Protein AF-A0A2H3A996-F1 (afdb_monomer_lite)

Sequence (74 aa):
MRKVMKIFLEDVLRDACTYVEYRNAKTVTVEDVLHSLRRRGRTLYGFDQDTWTEQKPHRRQDGRKRPYRADRIY

Foldseek 3Di:
DVVVVVVVVVQLVVQLVVVCVVVVHPDRDPVSSQVSCVVVVNHDPCSDPVNPPPPPPPPPPPDPDDPPDPDDDD

Secondary structure (DSSP, 8-state):
-HHHHHHHHHHHHHHHHHHHHHTT-SS--HHHHHHHHHHTT---TT-SGGG-----------------------

Radius of gyration: 25.5 Å; chains: 1; bounding box: 32×59×66 Å

Structure (mmCIF, N/CA/C/O backbone):
data_AF-A0A2H3A996-F1
#
_entry.id   AF-A0A2H3A996-F1
#
loop_
_atom_site.group_PDB
_atom_site.id
_atom_site.type_symbol
_atom_site.label_atom_id
_atom_site.label_alt_id
_atom_site.label_comp_id
_atom_site.label_asym_id
_atom_site.label_entity_id
_atom_site.label_seq_id
_atom_site.pdbx_PDB_ins_code
_atom_site.Cartn_x
_atom_site.Cartn_y
_atom_site.Cartn_z
_atom_site.occupancy
_atom_site.B_iso_or_equiv
_atom_site.auth_seq_id
_atom_site.auth_comp_id
_atom_site.auth_asym_id
_atom_site.auth_atom_id
_atom_site.pdbx_PDB_model_num
ATOM 1 N N . MET A 1 1 ? 17.638 9.181 -11.003 1.00 73.75 1 MET A N 1
ATOM 2 C CA . MET A 1 1 ? 17.118 7.971 -10.316 1.00 73.75 1 MET A CA 1
ATOM 3 C C . MET A 1 1 ? 15.890 8.185 -9.419 1.00 73.75 1 MET A C 1
ATOM 5 O O . MET A 1 1 ? 15.051 7.296 -9.393 1.00 73.75 1 MET A O 1
ATOM 9 N N . ARG A 1 2 ? 15.714 9.321 -8.713 1.00 86.50 2 ARG A N 1
ATOM 10 C CA . ARG A 1 2 ? 14.598 9.503 -7.744 1.00 86.50 2 ARG A CA 1
ATOM 11 C C . ARG A 1 2 ? 13.181 9.346 -8.323 1.00 86.50 2 ARG A C 1
ATOM 13 O O . ARG A 1 2 ? 12.290 8.873 -7.628 1.00 86.50 2 ARG A O 1
ATOM 20 N N . LYS A 1 3 ? 12.977 9.703 -9.595 1.00 93.12 3 LYS A N 1
ATOM 21 C CA . LYS A 1 3 ? 11.663 9.640 -10.262 1.00 93.12 3 LYS A CA 1
ATOM 22 C C . LYS A 1 3 ? 11.094 8.216 -10.330 1.00 93.12 3 LYS A C 1
ATOM 24 O O . LYS A 1 3 ? 9.910 8.033 -10.094 1.00 93.12 3 LYS A O 1
ATOM 29 N N . VAL A 1 4 ? 11.942 7.218 -10.591 1.00 93.38 4 VAL A N 1
ATOM 30 C CA . VAL A 1 4 ? 11.519 5.812 -10.721 1.00 93.38 4 VAL A CA 1
ATOM 31 C C . VAL A 1 4 ? 11.054 5.252 -9.377 1.00 93.38 4 VAL A C 1
ATOM 33 O O . VAL A 1 4 ? 10.006 4.622 -9.310 1.00 93.38 4 VAL A O 1
ATOM 36 N N . MET A 1 5 ? 11.787 5.540 -8.296 1.00 93.56 5 MET A N 1
ATOM 37 C CA . MET A 1 5 ? 11.395 5.120 -6.944 1.00 93.56 5 MET A CA 1
ATOM 38 C C . MET A 1 5 ? 10.083 5.770 -6.500 1.00 93.56 5 MET A C 1
ATOM 40 O O . MET A 1 5 ? 9.260 5.109 -5.876 1.00 93.56 5 MET A O 1
ATOM 44 N N . LYS A 1 6 ? 9.874 7.046 -6.848 1.00 94.19 6 LYS A N 1
ATOM 45 C CA . LYS A 1 6 ? 8.628 7.751 -6.533 1.00 94.19 6 LYS A CA 1
ATOM 46 C C . LYS A 1 6 ? 7.425 7.100 -7.221 1.00 94.19 6 LYS A C 1
ATOM 48 O O . LYS A 1 6 ? 6.465 6.768 -6.541 1.00 94.19 6 LYS A O 1
ATOM 53 N N . ILE A 1 7 ? 7.521 6.853 -8.529 1.00 94.75 7 ILE A N 1
ATOM 54 C CA . ILE A 1 7 ? 6.454 6.195 -9.302 1.00 94.75 7 ILE A CA 1
ATOM 55 C C . ILE A 1 7 ? 6.180 4.792 -8.752 1.00 94.75 7 ILE A C 1
ATOM 57 O O . ILE A 1 7 ? 5.034 4.424 -8.521 1.00 94.75 7 ILE A O 1
ATOM 61 N N . PHE A 1 8 ? 7.239 4.024 -8.476 1.00 92.31 8 PHE A N 1
ATOM 62 C CA . PHE A 1 8 ? 7.096 2.688 -7.908 1.00 92.31 8 PHE A CA 1
ATOM 63 C C . PHE A 1 8 ? 6.292 2.706 -6.602 1.00 92.31 8 PHE A C 1
ATOM 65 O O . PHE A 1 8 ? 5.370 1.903 -6.458 1.00 92.31 8 PHE A O 1
ATOM 72 N N . LEU A 1 9 ? 6.616 3.623 -5.686 1.00 93.88 9 LEU A N 1
ATOM 73 C CA . LEU A 1 9 ? 5.936 3.741 -4.400 1.00 93.88 9 LEU A CA 1
ATOM 74 C C . LEU A 1 9 ? 4.487 4.223 -4.547 1.00 93.88 9 LEU A C 1
ATOM 76 O O . LEU A 1 9 ? 3.610 3.680 -3.884 1.00 93.88 9 LEU A O 1
ATOM 80 N N . GLU A 1 10 ? 4.228 5.201 -5.419 1.00 96.00 10 GLU A N 1
ATOM 81 C CA . GLU A 1 10 ? 2.871 5.696 -5.697 1.00 96.00 10 GLU A CA 1
ATOM 82 C C . GLU A 1 10 ? 1.948 4.572 -6.176 1.00 96.00 10 GLU A C 1
ATOM 84 O O . GLU A 1 10 ? 0.820 4.446 -5.699 1.00 96.00 10 GLU A O 1
ATOM 89 N N . ASP A 1 11 ? 2.445 3.713 -7.061 1.00 94.81 11 ASP A N 1
ATOM 90 C CA . ASP A 1 11 ? 1.674 2.581 -7.558 1.00 94.81 11 ASP A CA 1
ATOM 91 C C . ASP A 1 11 ? 1.445 1.503 -6.481 1.00 94.81 11 ASP A C 1
ATOM 93 O O . ASP A 1 11 ? 0.341 0.975 -6.377 1.00 94.81 11 ASP A O 1
ATOM 97 N N . VAL A 1 12 ? 2.458 1.182 -5.655 1.00 95.12 12 VAL A N 1
ATOM 98 C CA . VAL A 1 12 ? 2.296 0.215 -4.546 1.00 95.12 12 VAL A CA 1
ATOM 99 C C . VAL A 1 12 ? 1.278 0.721 -3.527 1.00 95.12 12 VAL A C 1
ATOM 101 O O . VAL A 1 12 ? 0.448 -0.054 -3.062 1.00 95.12 12 VAL A O 1
ATOM 104 N N . LEU A 1 13 ? 1.320 2.010 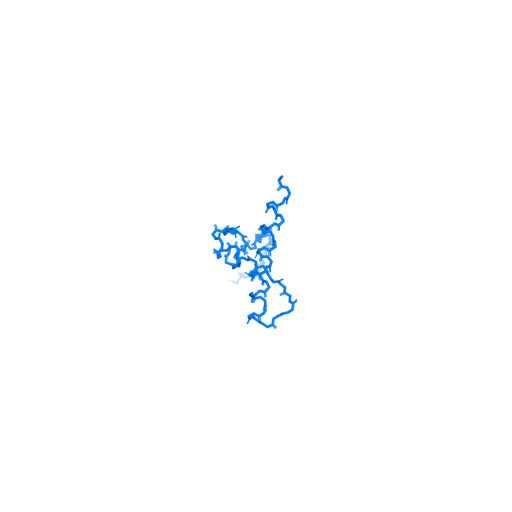-3.182 1.00 95.38 13 LEU A N 1
ATOM 105 C CA . LEU A 1 13 ? 0.387 2.587 -2.216 1.00 95.38 13 LEU A CA 1
ATOM 106 C C . LEU A 1 13 ? -1.044 2.637 -2.758 1.00 95.38 13 LEU A C 1
ATOM 108 O O . LEU A 1 13 ? -1.978 2.437 -1.989 1.00 95.38 13 LEU A O 1
ATOM 112 N N . ARG A 1 14 ? -1.231 2.857 -4.065 1.00 96.00 14 ARG A N 1
ATOM 113 C CA . ARG A 1 14 ? -2.559 2.805 -4.691 1.00 96.00 14 ARG A CA 1
ATOM 114 C C . ARG A 1 14 ? -3.183 1.418 -4.557 1.00 96.00 14 ARG A C 1
ATOM 116 O O . ARG A 1 14 ? -4.321 1.322 -4.111 1.00 96.00 14 ARG A O 1
ATOM 123 N N . ASP A 1 15 ? -2.425 0.373 -4.888 1.00 95.62 15 ASP A N 1
ATOM 124 C CA . ASP A 1 15 ? -2.877 -1.012 -4.724 1.00 95.62 15 ASP A CA 1
ATOM 125 C C . ASP A 1 15 ? -3.147 -1.334 -3.242 1.00 95.62 15 ASP A C 1
ATOM 127 O O . ASP A 1 15 ? -4.188 -1.904 -2.915 1.00 95.62 15 ASP A O 1
ATOM 131 N N . ALA A 1 16 ? -2.269 -0.899 -2.330 1.00 96.19 16 ALA A N 1
ATOM 132 C CA . ALA A 1 16 ? -2.424 -1.161 -0.899 1.00 96.19 16 ALA A CA 1
ATOM 133 C C . ALA A 1 16 ? -3.686 -0.498 -0.331 1.00 96.19 16 ALA A C 1
ATOM 135 O O . ALA A 1 16 ? -4.426 -1.135 0.417 1.00 96.19 16 ALA A O 1
ATOM 136 N N . CYS A 1 17 ? -3.981 0.745 -0.724 1.00 96.44 17 CYS A N 1
ATOM 137 C CA . CYS A 1 17 ? -5.222 1.416 -0.341 1.00 96.44 17 CYS A CA 1
ATOM 138 C C . CYS A 1 17 ? -6.458 0.686 -0.879 1.00 96.44 17 CYS A C 1
ATOM 140 O O . CYS A 1 17 ? -7.431 0.550 -0.147 1.00 96.44 17 CYS A O 1
ATOM 142 N N . THR A 1 18 ? -6.415 0.143 -2.101 1.00 96.44 18 THR A N 1
ATOM 143 C CA . THR A 1 18 ? -7.522 -0.670 -2.635 1.00 96.44 18 THR A CA 1
ATOM 144 C C . THR A 1 18 ? -7.786 -1.913 -1.778 1.00 96.44 18 THR A C 1
ATOM 146 O O . THR A 1 18 ? -8.944 -2.239 -1.519 1.00 96.44 18 THR A O 1
ATOM 149 N N . TYR A 1 19 ? -6.746 -2.593 -1.283 1.00 96.06 19 TYR A N 1
ATOM 150 C CA . TYR A 1 19 ? -6.922 -3.737 -0.376 1.00 96.06 19 TYR A CA 1
ATOM 151 C C . TYR A 1 19 ? -7.471 -3.328 0.997 1.00 96.06 19 TYR A C 1
ATOM 153 O O . TYR A 1 19 ? -8.319 -4.028 1.552 1.00 96.06 19 TYR A O 1
ATOM 161 N N . VAL A 1 20 ? -7.055 -2.170 1.513 1.00 97.75 20 VAL A N 1
ATOM 162 C CA . VAL A 1 20 ? -7.578 -1.598 2.765 1.00 97.75 20 VAL A CA 1
ATOM 163 C C . VAL A 1 20 ? -9.054 -1.209 2.648 1.00 97.75 20 VAL A C 1
ATOM 165 O O . VAL A 1 20 ? -9.843 -1.475 3.559 1.00 97.75 20 VAL A O 1
ATOM 168 N N . GLU A 1 21 ? -9.448 -0.619 1.522 1.00 96.62 21 GLU A N 1
ATOM 169 C CA . GLU A 1 21 ? -10.843 -0.286 1.227 1.00 96.62 21 GLU A CA 1
ATOM 170 C C . GLU A 1 21 ? -11.690 -1.552 1.064 1.00 96.62 21 GLU A C 1
ATOM 172 O O . GLU A 1 21 ? -12.772 -1.639 1.641 1.00 96.62 21 GLU A O 1
ATOM 177 N N . TYR A 1 22 ? -11.172 -2.575 0.374 1.00 95.56 22 TYR A N 1
ATOM 178 C CA . TYR A 1 22 ? -11.848 -3.868 0.215 1.00 95.56 22 TYR A CA 1
ATOM 179 C C . TYR A 1 22 ? -12.185 -4.529 1.561 1.00 95.56 22 TYR A C 1
ATOM 181 O O . TYR A 1 22 ? -13.254 -5.118 1.720 1.00 95.56 22 TYR A O 1
ATOM 189 N N . ARG A 1 23 ? -11.304 -4.393 2.559 1.00 95.69 23 ARG A N 1
ATOM 190 C CA . ARG A 1 23 ? -11.526 -4.902 3.924 1.00 95.69 23 ARG A CA 1
ATOM 191 C C . ARG A 1 23 ? -12.259 -3.922 4.854 1.00 95.69 23 ARG A C 1
ATOM 193 O O . ARG A 1 23 ? -12.383 -4.221 6.040 1.00 95.69 23 ARG A O 1
ATOM 200 N N . ASN A 1 24 ? -12.733 -2.773 4.356 1.00 95.62 24 ASN A N 1
ATOM 201 C CA . ASN A 1 24 ? -13.385 -1.706 5.134 1.00 95.62 24 ASN A CA 1
ATOM 202 C C . ASN A 1 24 ? -12.570 -1.230 6.359 1.00 95.62 24 ASN A C 1
ATOM 204 O O . ASN A 1 24 ? -13.125 -0.971 7.431 1.00 95.62 24 ASN A O 1
ATOM 208 N N . ALA A 1 25 ? -11.246 -1.114 6.223 1.00 95.81 25 ALA A N 1
ATOM 209 C CA . ALA A 1 25 ? -10.362 -0.650 7.293 1.00 95.81 25 ALA A CA 1
ATOM 210 C C . ALA A 1 25 ? -9.864 0.785 7.055 1.00 95.81 25 ALA A C 1
ATOM 212 O O . ALA A 1 25 ? -9.913 1.315 5.952 1.00 95.81 25 ALA A O 1
ATOM 213 N N . LYS A 1 26 ? -9.361 1.424 8.118 1.00 95.31 26 LYS A N 1
ATOM 214 C CA . LYS A 1 26 ? -8.702 2.746 8.054 1.00 95.31 26 LYS A CA 1
ATOM 215 C C . LYS A 1 26 ? -7.177 2.661 8.135 1.00 95.31 26 LYS A C 1
ATOM 217 O O . LYS A 1 26 ? -6.496 3.673 8.000 1.00 95.31 26 LYS A O 1
ATOM 222 N N . THR A 1 27 ? -6.654 1.466 8.394 1.00 95.56 27 THR A N 1
ATOM 223 C CA . THR A 1 27 ? -5.240 1.225 8.673 1.00 95.56 27 THR A CA 1
ATOM 224 C C . THR A 1 27 ? -4.698 0.239 7.658 1.00 95.56 27 THR A C 1
ATOM 226 O O . THR A 1 27 ? -5.269 -0.834 7.479 1.00 95.56 27 THR A O 1
ATOM 229 N N . VAL A 1 28 ? -3.580 0.603 7.034 1.00 95.56 28 VAL A N 1
ATOM 230 C CA . VAL A 1 28 ? -2.823 -0.288 6.155 1.00 95.56 28 VAL A CA 1
ATOM 231 C C . VAL A 1 28 ? -2.081 -1.310 7.008 1.00 95.56 28 VAL A C 1
ATOM 233 O O . VAL A 1 28 ? -1.337 -0.942 7.919 1.00 95.56 28 V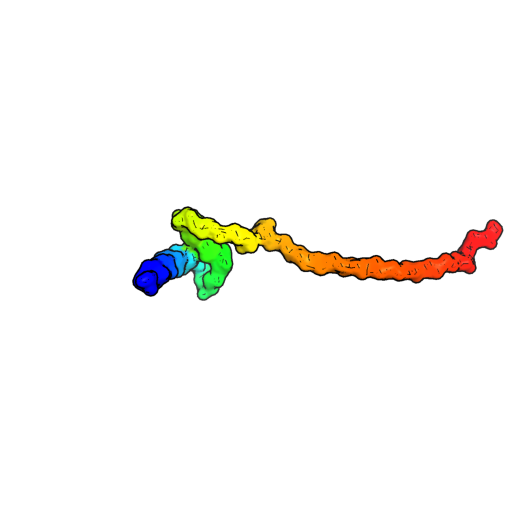AL A O 1
ATOM 236 N N . THR A 1 29 ? -2.273 -2.590 6.708 1.00 94.06 29 THR A N 1
ATOM 237 C CA . THR A 1 29 ? -1.549 -3.697 7.336 1.00 94.06 29 THR A CA 1
ATOM 238 C C . THR A 1 29 ? -0.431 -4.216 6.429 1.00 94.06 29 THR A C 1
ATOM 240 O O . THR A 1 29 ? -0.374 -3.916 5.236 1.00 94.06 29 THR A O 1
ATOM 243 N N . VAL A 1 30 ? 0.482 -5.012 6.9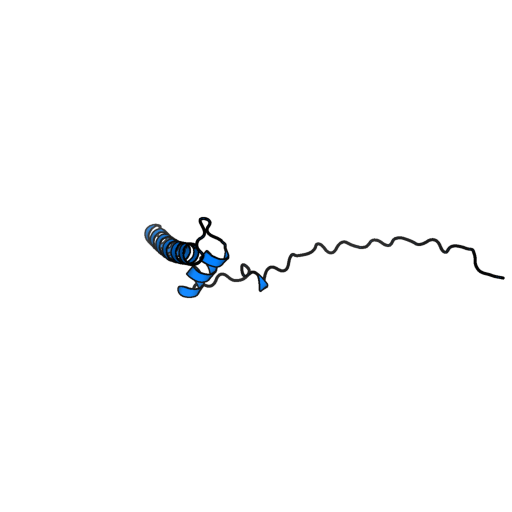96 1.00 93.19 30 VAL A N 1
ATOM 244 C CA . VAL A 1 30 ? 1.577 -5.652 6.239 1.00 93.19 30 VAL A CA 1
ATOM 245 C C . VAL A 1 30 ? 1.027 -6.544 5.124 1.00 93.19 30 VAL A C 1
ATOM 247 O O . VAL A 1 30 ? 1.585 -6.585 4.032 1.00 93.19 30 VAL A O 1
ATOM 250 N N . GLU A 1 31 ? -0.099 -7.204 5.380 1.00 93.44 31 GLU A N 1
ATOM 251 C CA . GLU A 1 31 ? -0.788 -8.066 4.426 1.00 93.44 31 GLU A CA 1
ATOM 252 C C . GLU A 1 31 ? -1.223 -7.297 3.164 1.00 93.44 31 GLU A C 1
ATOM 254 O O . GLU A 1 31 ? -0.960 -7.739 2.046 1.00 93.44 31 GLU A O 1
ATOM 259 N N . ASP A 1 32 ? -1.797 -6.101 3.324 1.00 94.00 32 ASP A N 1
ATOM 260 C CA . ASP A 1 32 ? -2.263 -5.272 2.203 1.00 94.00 32 ASP A CA 1
ATOM 261 C C . ASP A 1 32 ? -1.087 -4.846 1.296 1.00 94.00 32 ASP A C 1
ATOM 263 O O . ASP A 1 32 ? -1.189 -4.816 0.064 1.00 94.00 32 ASP A O 1
ATOM 267 N N . VAL A 1 33 ? 0.079 -4.583 1.898 1.00 94.38 33 VAL A N 1
ATOM 268 C CA . VAL A 1 33 ? 1.322 -4.276 1.172 1.00 94.38 33 VAL A CA 1
ATOM 269 C C . VAL A 1 33 ? 1.882 -5.521 0.479 1.00 94.38 33 VAL A C 1
ATOM 271 O O . VAL A 1 33 ? 2.292 -5.441 -0.681 1.00 94.38 33 VAL A O 1
ATOM 274 N N . LEU A 1 34 ? 1.880 -6.678 1.146 1.00 94.19 34 LEU A N 1
ATOM 275 C CA . LEU A 1 34 ? 2.343 -7.942 0.568 1.00 94.19 34 LEU A CA 1
ATOM 276 C C . LEU A 1 34 ? 1.516 -8.348 -0.652 1.00 94.19 34 LEU A C 1
ATOM 278 O O . LEU A 1 34 ? 2.092 -8.710 -1.680 1.00 94.19 34 LEU A O 1
ATOM 282 N N . HIS A 1 35 ? 0.190 -8.223 -0.577 1.00 92.69 35 HIS 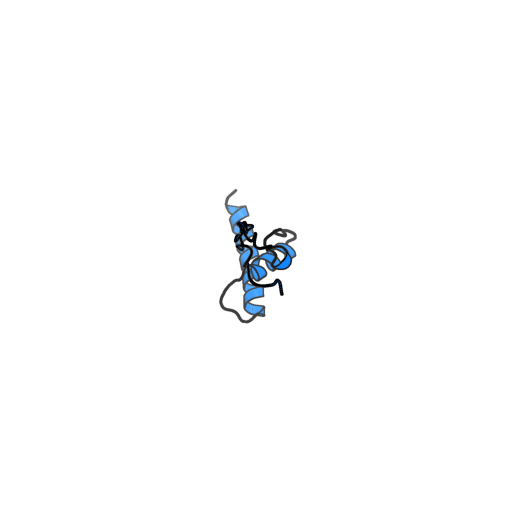A N 1
ATOM 283 C CA . HIS A 1 35 ? -0.707 -8.508 -1.701 1.00 92.69 35 HIS A CA 1
ATOM 284 C C . HIS A 1 35 ? -0.459 -7.564 -2.880 1.00 92.69 35 HIS A C 1
ATOM 286 O O . HIS A 1 35 ? -0.332 -8.019 -4.020 1.00 92.69 35 HIS A O 1
ATOM 292 N N . SER A 1 36 ? -0.273 -6.270 -2.608 1.00 95.00 36 SER A N 1
ATOM 293 C CA . SER A 1 36 ? 0.080 -5.261 -3.621 1.00 95.00 36 SER A CA 1
ATOM 294 C C . SER A 1 36 ? 1.388 -5.595 -4.335 1.00 95.00 36 SER A C 1
ATOM 296 O O . SER A 1 36 ? 1.485 -5.566 -5.562 1.00 95.00 36 SER A O 1
ATOM 298 N N . LEU A 1 37 ? 2.410 -5.976 -3.573 1.00 94.62 37 LEU A N 1
ATOM 299 C CA . LEU A 1 37 ? 3.712 -6.360 -4.103 1.00 94.62 37 LEU A CA 1
ATOM 300 C C . LEU A 1 37 ? 3.658 -7.674 -4.899 1.00 94.62 37 LEU A C 1
ATOM 302 O O . LEU A 1 37 ? 4.254 -7.770 -5.978 1.00 94.62 37 LEU A O 1
ATOM 306 N N . ARG A 1 38 ? 2.905 -8.669 -4.415 1.00 93.00 38 ARG A N 1
ATOM 307 C CA . ARG A 1 38 ? 2.710 -9.966 -5.080 1.00 93.00 38 ARG A CA 1
ATOM 308 C C . ARG A 1 38 ? 2.006 -9.809 -6.426 1.00 93.00 38 ARG A C 1
ATOM 310 O O . ARG A 1 38 ? 2.455 -10.395 -7.410 1.00 93.00 38 ARG A O 1
ATOM 317 N N . ARG A 1 39 ? 0.984 -8.949 -6.506 1.00 92.00 39 ARG A N 1
ATOM 318 C CA . ARG A 1 39 ? 0.289 -8.603 -7.760 1.00 92.00 39 ARG A CA 1
ATOM 319 C C . ARG A 1 39 ? 1.237 -8.040 -8.824 1.00 92.00 39 ARG A C 1
ATOM 321 O O . ARG A 1 39 ? 1.052 -8.294 -10.010 1.00 92.00 39 ARG A O 1
ATOM 328 N N . ARG A 1 40 ? 2.272 -7.306 -8.408 1.00 90.44 40 ARG A N 1
ATOM 329 C CA . ARG A 1 40 ? 3.275 -6.689 -9.296 1.00 90.44 40 ARG A CA 1
ATOM 330 C C . ARG A 1 40 ? 4.486 -7.591 -9.578 1.00 90.44 40 ARG A C 1
ATOM 332 O O . A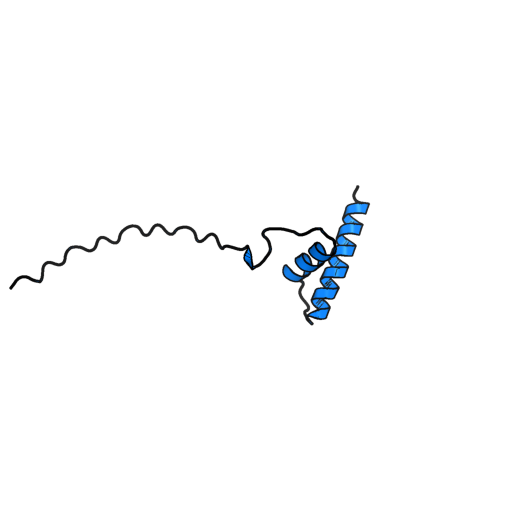RG A 1 40 ? 5.453 -7.133 -10.183 1.00 90.44 40 ARG A O 1
ATOM 339 N N . GLY A 1 41 ? 4.468 -8.849 -9.125 1.00 91.94 41 GLY A N 1
ATOM 340 C CA . GLY A 1 41 ? 5.579 -9.795 -9.289 1.00 91.94 41 GLY A CA 1
ATOM 341 C C . GLY A 1 41 ? 6.807 -9.469 -8.430 1.00 91.94 41 GLY A C 1
ATOM 342 O O . GLY A 1 41 ? 7.925 -9.855 -8.767 1.00 91.94 41 GLY A O 1
ATOM 343 N N . ARG A 1 42 ? 6.625 -8.719 -7.336 1.00 90.12 42 ARG A N 1
ATOM 344 C CA . ARG A 1 42 ? 7.686 -8.262 -6.426 1.00 90.12 42 ARG A CA 1
ATOM 345 C C . ARG A 1 42 ? 7.468 -8.794 -5.011 1.00 90.12 42 ARG A C 1
ATOM 347 O O . ARG A 1 42 ? 7.445 -8.025 -4.062 1.00 90.12 42 ARG A O 1
ATOM 354 N N . THR A 1 43 ? 7.288 -10.102 -4.866 1.00 88.12 43 THR A N 1
ATOM 355 C CA . THR A 1 43 ? 7.009 -10.738 -3.570 1.00 88.12 43 THR A CA 1
ATOM 356 C C . THR A 1 43 ? 8.124 -10.482 -2.554 1.00 88.12 43 THR A C 1
ATOM 358 O O . THR A 1 43 ? 9.299 -10.725 -2.834 1.00 88.12 43 THR A O 1
ATOM 361 N N . LEU A 1 44 ? 7.742 -10.016 -1.365 1.00 87.50 44 LEU A N 1
ATOM 362 C CA . LEU A 1 44 ? 8.644 -9.796 -0.240 1.00 87.50 44 LEU A CA 1
ATOM 363 C C . LEU A 1 44 ? 8.591 -11.011 0.703 1.00 87.50 44 LEU A C 1
ATOM 365 O O . LEU A 1 44 ? 7.617 -11.206 1.425 1.00 87.50 44 LEU A O 1
ATOM 369 N N . TYR A 1 45 ? 9.628 -11.849 0.660 1.00 85.88 45 TYR A N 1
ATOM 370 C CA . TYR A 1 45 ? 9.723 -13.084 1.450 1.00 85.88 45 TYR A CA 1
ATOM 371 C C . TYR A 1 45 ? 10.099 -12.819 2.914 1.00 85.88 45 TYR A C 1
ATOM 373 O O . TYR A 1 45 ? 10.842 -11.883 3.200 1.00 85.88 45 TYR A O 1
ATOM 381 N N . GLY A 1 46 ? 9.629 -13.672 3.831 1.00 82.44 46 GLY A N 1
ATOM 382 C CA . GLY A 1 46 ? 9.934 -13.580 5.269 1.00 82.44 46 GLY A CA 1
ATOM 383 C C . GLY A 1 46 ? 9.070 -12.582 6.045 1.00 82.44 46 GLY A C 1
ATOM 384 O O . GLY A 1 46 ? 9.300 -12.361 7.228 1.00 82.44 46 GLY A O 1
ATOM 385 N N . PHE A 1 47 ? 8.083 -11.980 5.380 1.00 81.12 47 PHE A N 1
ATOM 386 C CA . PHE A 1 47 ? 7.097 -11.088 5.991 1.00 81.12 47 PHE A CA 1
ATOM 387 C C . PHE A 1 47 ? 5.690 -11.692 6.008 1.00 81.12 47 PHE A C 1
ATOM 389 O O . PHE A 1 47 ? 4.777 -11.081 6.556 1.00 81.12 47 PHE A O 1
ATOM 396 N N . ASP A 1 48 ? 5.523 -12.882 5.427 1.00 78.44 48 ASP A N 1
ATOM 397 C CA . ASP A 1 48 ? 4.268 -13.622 5.453 1.00 78.44 48 ASP A CA 1
ATOM 398 C C . ASP A 1 48 ? 4.014 -14.161 6.867 1.00 78.44 48 ASP A C 1
ATOM 400 O O . ASP A 1 48 ? 4.964 -14.562 7.554 1.00 78.44 48 ASP A O 1
ATOM 404 N N . GLN A 1 49 ? 2.753 -14.171 7.301 1.00 69.62 49 GLN A N 1
ATOM 405 C CA . GLN A 1 49 ? 2.358 -14.633 8.637 1.00 69.62 49 GLN A CA 1
ATOM 406 C C . GLN A 1 49 ? 2.818 -16.071 8.890 1.00 69.62 49 GLN A C 1
ATOM 408 O O . GLN A 1 49 ? 3.264 -16.380 9.993 1.00 69.62 49 GLN A O 1
ATOM 413 N N . ASP A 1 50 ? 2.827 -16.905 7.850 1.00 70.12 50 ASP A N 1
ATOM 414 C CA . ASP A 1 50 ? 3.243 -18.307 7.936 1.00 70.12 50 ASP A CA 1
ATOM 415 C C . ASP A 1 50 ? 4.758 -18.479 8.144 1.00 70.12 50 ASP A C 1
ATOM 417 O O . ASP A 1 50 ? 5.218 -19.507 8.642 1.00 70.12 50 ASP A O 1
ATOM 421 N N . THR A 1 51 ? 5.557 -17.473 7.770 1.00 65.50 51 THR A N 1
ATOM 422 C CA . THR A 1 51 ? 7.029 -17.507 7.875 1.00 65.50 51 THR A CA 1
ATOM 423 C C . THR A 1 51 ? 7.582 -16.809 9.112 1.00 65.50 51 THR A C 1
ATOM 425 O O . THR A 1 51 ? 8.764 -16.973 9.423 1.00 65.50 51 THR A O 1
ATOM 428 N N . TRP A 1 52 ? 6.750 -16.073 9.856 1.00 60.84 52 TRP A N 1
ATOM 429 C CA . TRP A 1 52 ? 7.124 -15.497 11.146 1.00 60.84 52 TRP A CA 1
ATOM 430 C C . TRP A 1 52 ? 7.174 -16.585 12.223 1.00 60.84 52 TRP A C 1
ATOM 432 O O . TRP A 1 52 ? 6.316 -16.696 13.096 1.00 60.84 52 TRP A O 1
ATOM 442 N N . THR A 1 53 ? 8.232 -17.392 12.200 1.00 65.38 53 THR A N 1
ATOM 443 C CA . THR A 1 53 ? 8.613 -18.172 13.372 1.00 65.38 53 THR A CA 1
ATOM 444 C C . THR A 1 53 ? 9.213 -17.207 14.380 1.00 65.38 53 THR A C 1
ATOM 446 O O . THR A 1 53 ? 10.356 -16.771 14.230 1.00 65.38 53 THR A O 1
ATOM 449 N N . GLU A 1 54 ? 8.440 -16.849 15.403 1.00 64.62 54 GLU A N 1
ATOM 450 C CA . GLU A 1 54 ? 8.971 -16.207 16.598 1.00 64.62 54 GLU A CA 1
ATOM 451 C C . GLU A 1 54 ? 10.169 -17.047 17.067 1.00 64.62 54 GLU A C 1
ATOM 453 O O . GLU A 1 54 ? 10.011 -18.211 17.452 1.00 64.62 54 GLU A O 1
ATOM 458 N N . GLN A 1 55 ? 11.388 -16.503 16.950 1.00 61.28 55 GLN A N 1
ATOM 459 C CA . GLN A 1 55 ? 12.579 -17.139 17.502 1.00 61.28 55 GLN A CA 1
ATOM 460 C C . GLN A 1 55 ? 12.418 -17.098 19.016 1.00 61.28 55 GLN A C 1
ATOM 462 O O . GLN A 1 55 ? 12.877 -16.170 19.678 1.00 61.28 55 GLN A O 1
ATOM 467 N N . LYS A 1 56 ? 11.707 -18.083 19.572 1.00 58.16 56 LYS A N 1
ATOM 468 C CA . LYS A 1 56 ? 11.629 -18.277 21.013 1.00 58.16 56 LYS A CA 1
ATOM 469 C C . LYS A 1 56 ? 13.075 -18.408 21.471 1.00 58.16 56 LYS A C 1
ATOM 471 O O . LYS A 1 56 ? 13.721 -19.381 21.069 1.00 58.16 56 LYS A O 1
ATOM 476 N N . PRO A 1 57 ? 13.613 -17.466 22.270 1.00 59.06 57 PRO A N 1
ATOM 477 C CA . PRO A 1 57 ? 14.937 -17.661 22.822 1.00 59.06 57 PRO A CA 1
ATOM 478 C C . PRO A 1 57 ? 14.870 -18.991 23.557 1.00 59.06 57 PRO A C 1
ATOM 480 O O . PRO A 1 57 ? 13.972 -19.195 24.381 1.00 59.06 57 PRO A O 1
ATOM 483 N N . HIS A 1 58 ? 15.742 -19.929 23.190 1.00 59.75 58 HIS A N 1
ATOM 484 C CA . HIS A 1 58 ? 15.828 -21.221 23.850 1.00 59.75 58 HIS A CA 1
ATOM 485 C C . HIS A 1 58 ? 16.151 -20.952 25.317 1.00 59.75 58 HIS A C 1
ATOM 487 O O . HIS A 1 58 ? 17.306 -20.771 25.704 1.00 59.75 58 HIS A O 1
ATOM 493 N N . ARG A 1 59 ? 15.098 -20.840 26.1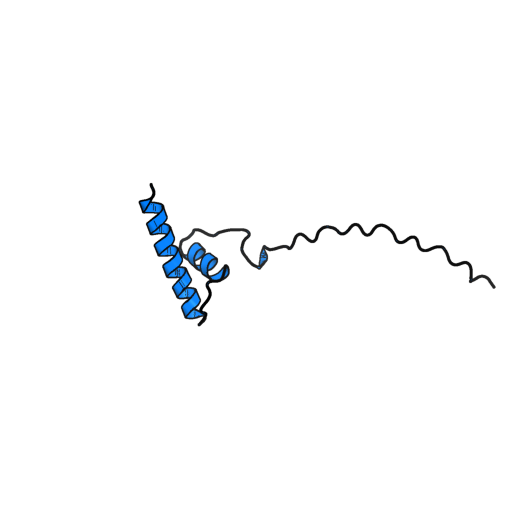30 1.00 61.41 59 ARG A N 1
ATOM 494 C CA . ARG A 1 59 ? 15.186 -20.637 27.563 1.00 61.41 59 ARG A CA 1
ATOM 495 C C . ARG A 1 59 ? 15.856 -21.890 28.086 1.00 61.41 59 ARG A C 1
ATOM 497 O O . ARG A 1 59 ? 15.207 -22.927 28.195 1.00 61.41 59 ARG A O 1
ATOM 504 N N . ARG A 1 60 ? 17.165 -21.803 28.331 1.00 59.56 60 ARG A N 1
ATOM 505 C CA . ARG A 1 60 ? 17.936 -22.854 28.989 1.00 59.56 60 ARG A CA 1
ATOM 506 C C . ARG A 1 60 ? 17.181 -23.189 30.271 1.00 59.56 60 ARG A C 1
ATOM 508 O O . ARG A 1 60 ? 17.106 -22.363 31.179 1.00 59.56 60 ARG A O 1
ATOM 515 N N . GLN A 1 61 ? 16.533 -24.350 30.299 1.00 61.91 61 GLN A N 1
ATOM 516 C CA . GLN A 1 61 ? 15.994 -24.907 31.529 1.00 61.91 61 GLN A CA 1
ATOM 517 C C . GLN A 1 61 ? 17.203 -25.383 32.318 1.00 61.91 61 GLN A C 1
ATOM 519 O O . GLN A 1 61 ? 17.612 -26.535 32.215 1.00 61.91 61 GLN A O 1
ATOM 524 N N . ASP A 1 62 ? 17.834 -24.451 33.024 1.00 61.34 62 ASP A N 1
ATOM 525 C CA . ASP A 1 62 ? 18.861 -24.807 33.979 1.00 61.34 62 ASP A CA 1
ATOM 526 C C . ASP A 1 62 ? 18.207 -25.644 35.083 1.00 61.34 62 ASP A C 1
ATOM 528 O O . ASP A 1 62 ? 17.109 -25.343 35.573 1.00 61.34 62 ASP A O 1
ATOM 532 N N . GLY A 1 63 ? 18.837 -26.777 35.363 1.00 59.97 63 GLY A N 1
ATOM 533 C CA . GLY A 1 63 ? 18.256 -27.890 36.084 1.00 59.97 63 GLY A CA 1
ATOM 534 C C . GLY A 1 63 ? 17.863 -27.489 37.496 1.00 59.97 63 GLY A C 1
ATOM 535 O O . GLY A 1 63 ? 18.709 -27.287 38.367 1.00 59.97 63 GLY A O 1
ATOM 536 N N . ARG A 1 64 ? 16.557 -27.481 37.774 1.00 58.81 64 ARG A N 1
ATOM 537 C CA . ARG A 1 64 ? 16.072 -27.594 39.151 1.00 58.81 64 ARG A CA 1
ATOM 538 C C . ARG A 1 64 ? 16.485 -28.967 39.680 1.00 58.81 64 ARG A C 1
ATOM 540 O O . ARG A 1 64 ? 15.777 -29.953 39.473 1.00 58.81 64 ARG A O 1
ATOM 547 N N . LYS A 1 65 ? 17.637 -29.019 40.358 1.00 62.00 65 LYS A N 1
ATOM 548 C CA . LYS A 1 65 ? 18.025 -30.114 41.253 1.00 62.00 65 LYS A CA 1
ATOM 549 C C . LYS A 1 65 ? 16.839 -30.410 42.171 1.00 62.00 65 LYS A C 1
ATOM 551 O O . LYS A 1 65 ? 16.460 -29.569 42.982 1.00 62.00 65 LYS A O 1
ATOM 556 N N . ARG A 1 66 ? 16.246 -31.594 42.040 1.00 59.69 66 ARG A N 1
ATOM 557 C CA . ARG A 1 66 ? 15.359 -32.132 43.073 1.00 59.69 66 ARG A CA 1
ATOM 558 C C . ARG A 1 66 ? 16.266 -32.841 44.079 1.00 59.69 66 ARG A C 1
ATOM 560 O O . ARG A 1 66 ? 16.975 -33.753 43.656 1.00 59.69 66 ARG A O 1
ATOM 567 N N . PRO A 1 67 ? 16.318 -32.442 45.360 1.00 62.38 67 PRO A N 1
ATOM 568 C CA . PRO A 1 67 ? 16.967 -33.282 46.352 1.00 62.38 67 PRO A CA 1
ATOM 569 C C . PRO A 1 67 ? 16.141 -34.566 46.471 1.00 62.38 67 PRO A C 1
ATOM 571 O O . PRO A 1 67 ? 14.913 -34.512 46.571 1.00 62.38 67 PRO A O 1
ATOM 574 N N . TYR A 1 68 ? 16.808 -35.716 46.394 1.00 62.94 68 TYR A N 1
ATOM 575 C CA . TYR A 1 68 ? 16.200 -37.012 46.674 1.00 62.94 68 TYR A CA 1
ATOM 576 C C . TYR A 1 68 ? 15.624 -36.959 48.092 1.00 62.94 68 TYR A C 1
ATOM 578 O O . TYR A 1 68 ? 16.362 -36.823 49.067 1.00 62.94 68 TYR A O 1
ATOM 586 N N . ARG A 1 69 ? 14.292 -36.963 48.185 1.00 58.56 69 ARG A N 1
ATOM 587 C CA . ARG A 1 69 ? 13.554 -36.906 49.443 1.00 58.56 69 ARG A CA 1
ATOM 588 C C . ARG A 1 69 ? 13.594 -38.305 50.061 1.00 58.56 69 ARG A C 1
ATOM 590 O O . ARG A 1 69 ? 13.129 -39.273 49.462 1.00 58.56 69 ARG A O 1
ATOM 597 N N . ALA A 1 70 ? 14.282 -38.396 51.191 1.00 61.59 70 ALA A N 1
ATOM 598 C CA . ALA A 1 70 ? 14.469 -39.604 51.970 1.00 61.59 70 ALA A CA 1
ATOM 599 C C . ALA A 1 70 ? 13.220 -39.875 52.818 1.00 61.59 70 ALA A C 1
ATOM 601 O O . ALA A 1 70 ? 13.150 -39.439 53.961 1.00 61.59 70 ALA A O 1
ATOM 602 N N . ASP A 1 71 ? 12.221 -40.553 52.255 1.00 67.38 71 ASP A N 1
ATOM 603 C CA . ASP A 1 71 ? 11.027 -40.985 52.994 1.00 67.38 71 ASP A CA 1
ATOM 604 C C . ASP A 1 71 ? 10.239 -42.076 52.246 1.00 67.38 71 ASP A C 1
ATOM 606 O O . ASP A 1 71 ? 9.054 -41.914 51.959 1.00 67.38 71 ASP A O 1
ATOM 610 N N . ARG A 1 72 ? 10.884 -43.213 51.920 1.00 59.34 72 ARG A N 1
ATOM 611 C CA . ARG A 1 72 ? 10.158 -44.458 51.590 1.00 59.34 72 ARG A CA 1
ATOM 612 C C . ARG A 1 72 ? 11.019 -45.728 51.643 1.00 59.34 72 ARG A C 1
ATOM 614 O O . ARG A 1 72 ? 11.370 -46.270 50.603 1.00 59.34 72 ARG A O 1
ATOM 621 N N . ILE A 1 73 ? 11.324 -46.223 52.842 1.00 62.06 73 ILE A N 1
ATOM 622 C CA . ILE A 1 73 ? 11.654 -47.643 53.060 1.00 62.06 73 ILE A CA 1
ATOM 623 C C . ILE A 1 73 ? 10.998 -48.057 54.389 1.00 62.06 73 ILE A C 1
ATOM 625 O O . ILE A 1 73 ? 11.398 -47.564 55.442 1.00 62.06 73 ILE A O 1
ATOM 629 N N . TYR A 1 74 ? 9.947 -48.878 54.292 1.00 47.56 74 TYR A N 1
ATOM 630 C CA . TYR A 1 74 ? 9.460 -49.788 55.336 1.00 47.56 74 TYR A CA 1
ATOM 631 C C . TYR A 1 74 ? 10.019 -51.174 55.019 1.00 47.56 74 TYR A C 1
ATOM 633 O O . TYR A 1 74 ? 10.111 -51.471 53.803 1.00 47.56 74 TYR A O 1
#

pLDDT: mean 81.68, std 15.53, range [47.56, 97.75]

InterPro domains:
  IPR001951 Histone H4 [PR00623] (8-22)
  IPR001951 Histone H4 [PR00623] (23-35)
  IPR001951 Histone H4 [PR00623] (35-46)
  IPR001951 Histone H4 [PTHR10484] (2-48)
  IPR009072 Histone-fold [G3DSA:1.10.20.10] (1-48)
  IPR009072 Histone-fold [SSF47113] (2-48)

Organism: Trichoderma parareesei (NCBI:txid858221)